Protein AF-A0A7W0QWC6-F1 (afdb_monomer_lite)

Secondary structure (DSSP, 8-state):
-EEEEEETTTEEEEEE---SSSSPPP----TT----SS--HHHHHHHT---GGG-----PPP-SSS-THHHHHHHTTTT-

pLDDT: mean 88.11, std 11.75, range [41.22, 96.19]

Foldseek 3Di:
DKFWDQDPPPGIDIDADDDPDPDGDDQADDPPDDDDPDDDRVRSVVRRDDDPVPDDDDDDDADPVRRCVVVVVVVVPVPD

Sequence (80 aa):
RPFHVDVPSFGDWGFVLAGRAAGPPSLELADDAPDLGFLTPEVLGASAVFAPDRIPGEVEASTLLDPVILEYQRREWIGY

Structure (mmCIF, N/CA/C/O backbone):
data_AF-A0A7W0QWC6-F1
#
_entry.id   AF-A0A7W0QWC6-F1
#
loop_
_atom_site.group_PDB
_atom_site.id
_atom_site.type_symbol
_atom_site.label_atom_id
_atom_site.label_alt_id
_atom_site.label_comp_id
_atom_site.label_asym_id
_atom_site.label_entity_id
_atom_site.label_seq_id
_atom_site.pdbx_PDB_ins_code
_atom_site.Cartn_x
_atom_site.Cartn_y
_atom_site.Cartn_z
_atom_site.occupancy
_atom_site.B_iso_or_equiv
_atom_site.auth_seq_id
_atom_site.auth_comp_id
_atom_site.auth_asym_id
_atom_site.auth_atom_id
_atom_site.pdbx_PDB_model_num
ATOM 1 N N . ARG A 1 1 ? -4.307 5.911 2.041 1.00 90.00 1 ARG A N 1
ATOM 2 C CA . ARG A 1 1 ? -4.614 5.941 0.599 1.00 90.00 1 ARG A CA 1
ATOM 3 C C . ARG A 1 1 ? -4.302 4.567 0.015 1.00 90.00 1 ARG A C 1
ATOM 5 O O . ARG A 1 1 ? -3.145 4.169 0.110 1.00 90.00 1 ARG A O 1
ATOM 12 N N . PRO A 1 2 ? -5.309 3.819 -0.464 1.00 92.50 2 PRO A N 1
ATOM 13 C CA . PRO A 1 2 ? -5.100 2.511 -1.078 1.00 92.50 2 PRO A CA 1
ATOM 14 C C . PRO A 1 2 ? -4.536 2.649 -2.498 1.00 92.50 2 PRO A C 1
ATOM 16 O O . PRO A 1 2 ? -4.806 3.647 -3.170 1.00 92.50 2 PRO A O 1
ATOM 19 N N . PHE A 1 3 ? -3.767 1.656 -2.930 1.00 95.06 3 PHE A N 1
ATOM 20 C CA . PHE A 1 3 ? -3.312 1.470 -4.308 1.00 95.06 3 PHE A CA 1
ATOM 21 C C . PHE A 1 3 ? -3.019 -0.013 -4.562 1.00 95.06 3 PHE A C 1
ATOM 23 O O . PHE A 1 3 ? -2.880 -0.774 -3.605 1.00 95.06 3 PHE A O 1
ATOM 30 N N . HIS A 1 4 ? -2.955 -0.440 -5.817 1.00 95.50 4 HIS A N 1
ATOM 31 C CA . HIS A 1 4 ? -2.718 -1.831 -6.184 1.00 95.50 4 HIS A CA 1
ATOM 32 C C . HIS A 1 4 ? -1.793 -1.953 -7.398 1.00 95.50 4 HIS A C 1
ATOM 34 O O . HIS A 1 4 ? -1.786 -1.084 -8.269 1.00 95.50 4 HIS A O 1
ATOM 40 N N . VAL A 1 5 ? -0.971 -2.999 -7.438 1.00 96.06 5 VAL A N 1
ATOM 41 C CA . VAL A 1 5 ? -0.022 -3.240 -8.533 1.00 96.06 5 VAL A CA 1
ATOM 42 C C . VAL A 1 5 ? 0.059 -4.721 -8.874 1.00 96.06 5 VAL A C 1
ATOM 44 O O . VAL A 1 5 ? -0.087 -5.578 -8.003 1.00 96.06 5 VAL A O 1
ATOM 47 N N . ASP A 1 6 ? 0.375 -5.013 -10.132 1.00 94.56 6 ASP A N 1
ATOM 48 C CA . ASP A 1 6 ? 0.672 -6.369 -10.578 1.00 94.56 6 ASP A CA 1
ATOM 49 C C . ASP A 1 6 ? 2.083 -6.789 -10.148 1.00 94.56 6 ASP A C 1
ATOM 51 O O . ASP A 1 6 ? 3.092 -6.241 -10.599 1.00 94.56 6 ASP A O 1
ATOM 55 N N . VAL A 1 7 ? 2.159 -7.802 -9.287 1.00 94.06 7 VAL A N 1
ATOM 56 C CA . VAL A 1 7 ? 3.407 -8.403 -8.817 1.00 94.06 7 VAL A CA 1
ATOM 57 C C . VAL A 1 7 ? 3.671 -9.694 -9.606 1.00 94.06 7 VAL A C 1
ATOM 59 O O . VAL A 1 7 ? 2.844 -10.614 -9.582 1.00 94.06 7 VAL A O 1
ATOM 62 N N . PRO A 1 8 ? 4.824 -9.828 -10.294 1.00 93.00 8 PRO A N 1
ATOM 63 C CA . PRO A 1 8 ? 5.138 -11.020 -11.079 1.00 93.00 8 PRO A CA 1
ATOM 64 C C . PRO A 1 8 ? 4.996 -12.317 -10.275 1.00 93.00 8 PRO A C 1
ATOM 66 O O . PRO A 1 8 ? 5.537 -12.435 -9.181 1.00 93.00 8 PRO A O 1
ATOM 69 N N . SER A 1 9 ? 4.316 -13.314 -10.847 1.00 93.06 9 SER A N 1
ATOM 70 C CA . SER A 1 9 ? 3.979 -14.614 -10.223 1.00 93.06 9 SER A CA 1
ATOM 71 C C . SER A 1 9 ? 2.929 -14.583 -9.105 1.00 93.06 9 SER A C 1
ATOM 73 O O . SER A 1 9 ? 2.484 -15.649 -8.689 1.00 93.06 9 SER A O 1
ATOM 75 N N . PHE A 1 10 ? 2.504 -13.403 -8.648 1.00 93.69 10 PHE A N 1
ATOM 76 C CA . PHE A 1 10 ? 1.522 -13.249 -7.569 1.00 93.69 10 PHE A CA 1
ATOM 77 C C . PHE A 1 10 ? 0.227 -12.548 -8.007 1.00 93.69 10 PHE A C 1
ATOM 79 O O . PHE A 1 10 ? -0.788 -12.698 -7.331 1.00 93.69 10 PHE A O 1
ATOM 86 N N . GLY A 1 11 ? 0.244 -11.840 -9.140 1.00 93.88 11 GLY A N 1
ATOM 87 C CA . GLY A 1 11 ? -0.914 -11.123 -9.673 1.00 93.88 11 GLY A CA 1
ATOM 88 C C . GLY A 1 11 ? -1.134 -9.777 -8.986 1.00 93.88 11 GLY A C 1
ATOM 89 O O . GLY A 1 11 ? -0.182 -9.148 -8.530 1.00 93.88 11 GLY A O 1
ATOM 90 N N . ASP A 1 12 ? -2.389 -9.346 -8.919 1.00 92.88 12 ASP A N 1
ATOM 91 C CA . ASP A 1 12 ? -2.777 -8.041 -8.388 1.00 92.88 12 ASP A CA 1
ATOM 92 C C . ASP A 1 12 ? -2.710 -7.995 -6.854 1.00 92.88 12 ASP A C 1
ATOM 94 O O . ASP A 1 12 ? -3.331 -8.810 -6.168 1.00 92.88 12 ASP A O 1
ATOM 98 N N . TRP A 1 1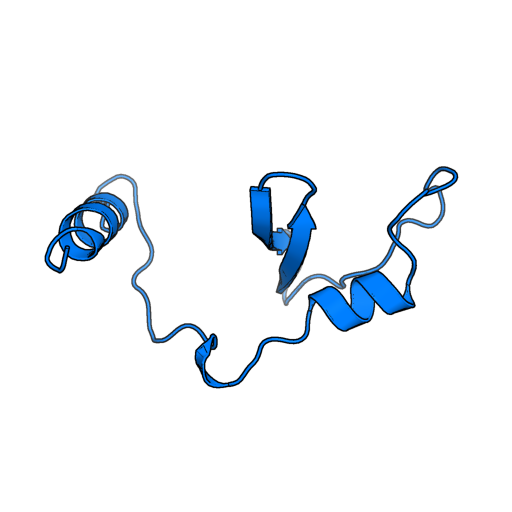3 ? -1.946 -7.047 -6.315 1.00 94.69 13 TRP A N 1
ATOM 99 C CA . TRP A 1 13 ? -1.722 -6.882 -4.879 1.00 94.69 13 TRP A CA 1
ATOM 100 C C . TRP A 1 13 ? -2.076 -5.480 -4.407 1.00 94.69 13 TRP A C 1
ATOM 102 O O . TRP A 1 13 ? -1.616 -4.491 -4.973 1.00 94.69 13 TRP A O 1
ATOM 112 N N . GLY A 1 14 ? -2.840 -5.406 -3.316 1.00 93.50 14 GLY A N 1
ATOM 113 C CA . GLY A 1 14 ? -3.238 -4.157 -2.673 1.00 93.50 14 GLY A CA 1
ATOM 114 C C . GLY A 1 14 ? -2.283 -3.710 -1.563 1.00 93.50 14 GLY A C 1
ATOM 115 O O . GLY A 1 14 ? -1.832 -4.505 -0.741 1.00 93.50 14 GLY A O 1
ATOM 116 N N . PHE A 1 15 ? -2.043 -2.404 -1.500 1.00 94.44 15 PHE A N 1
ATOM 117 C CA . PHE A 1 15 ? -1.231 -1.720 -0.498 1.00 94.44 15 PHE A CA 1
ATOM 118 C C . PHE A 1 15 ? -1.968 -0.484 0.033 1.00 94.44 15 PHE A C 1
ATOM 120 O O . PHE A 1 15 ? -2.863 0.066 -0.613 1.00 94.44 15 PHE A O 1
ATOM 127 N N . VAL A 1 16 ? -1.579 -0.006 1.220 1.00 93.44 16 VAL A N 1
ATOM 128 C CA . VAL A 1 16 ? -2.136 1.215 1.820 1.00 93.44 16 VAL A CA 1
ATOM 129 C C . VAL A 1 16 ? -1.014 2.122 2.306 1.00 93.44 16 VAL A C 1
ATOM 131 O O . VAL A 1 16 ? -0.223 1.743 3.164 1.00 93.44 16 VAL A O 1
ATOM 134 N N . LEU A 1 17 ? -0.990 3.360 1.809 1.00 94.31 17 LEU A N 1
ATOM 135 C CA . LEU A 1 17 ? -0.146 4.425 2.343 1.00 94.31 17 LEU A CA 1
ATOM 136 C C . LEU A 1 17 ? -0.863 5.137 3.497 1.00 94.31 17 LEU A C 1
ATOM 138 O O . LEU A 1 17 ? -1.970 5.655 3.314 1.00 94.31 17 LEU A O 1
ATOM 142 N N . ALA A 1 18 ? -0.240 5.198 4.671 1.00 93.25 18 ALA A N 1
ATOM 143 C CA . ALA A 1 18 ? -0.769 5.871 5.856 1.00 93.25 18 ALA A CA 1
ATOM 144 C C . ALA A 1 18 ? 0.260 6.855 6.430 1.00 93.25 18 ALA A C 1
ATOM 146 O O . ALA A 1 18 ? 1.464 6.641 6.325 1.00 93.25 18 ALA A O 1
ATOM 147 N N . GLY A 1 19 ? -0.219 7.938 7.042 1.00 92.4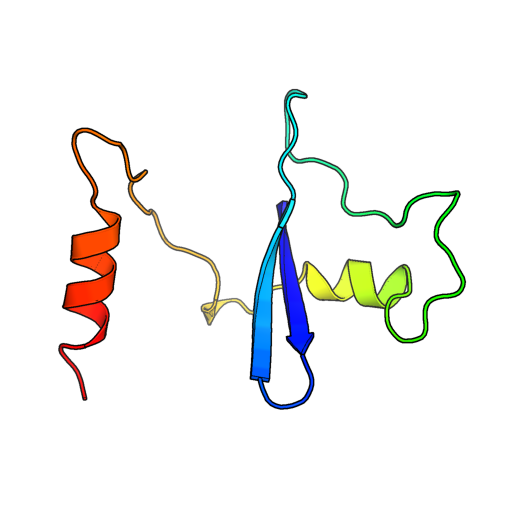4 19 GLY A N 1
ATOM 148 C CA . GLY A 1 19 ? 0.619 8.974 7.640 1.00 92.44 19 GLY A CA 1
ATOM 149 C C . GLY A 1 19 ? -0.013 9.540 8.908 1.00 92.44 19 GLY A C 1
ATOM 150 O O . GLY A 1 19 ? -1.188 9.315 9.179 1.00 92.44 19 GLY A O 1
ATOM 151 N N . ARG A 1 20 ? 0.781 10.271 9.701 1.00 92.44 20 ARG A N 1
ATOM 152 C CA . ARG A 1 20 ? 0.320 10.908 10.953 1.00 92.44 20 ARG A CA 1
ATOM 153 C C . ARG A 1 20 ? -0.357 12.264 10.731 1.00 92.44 20 ARG A C 1
ATOM 155 O O . ARG A 1 20 ? -0.967 12.788 11.657 1.00 92.44 20 ARG A O 1
ATOM 162 N N . ALA A 1 21 ? -0.191 12.849 9.545 1.00 90.69 21 ALA A N 1
ATOM 163 C CA . ALA A 1 21 ? -0.816 14.113 9.183 1.00 90.69 21 ALA A CA 1
ATOM 164 C C . ALA A 1 21 ? -2.340 13.961 9.071 1.00 90.69 21 ALA A C 1
ATOM 166 O O . ALA A 1 21 ? -2.850 12.872 8.810 1.00 90.69 21 ALA A O 1
ATOM 167 N N . ALA A 1 22 ? -3.063 15.064 9.259 1.00 85.88 22 ALA A N 1
ATOM 168 C CA . ALA A 1 22 ? -4.499 15.084 9.032 1.00 85.88 22 ALA A CA 1
ATOM 169 C C . ALA A 1 22 ? -4.790 14.935 7.528 1.00 85.88 22 ALA A C 1
ATOM 171 O O . ALA A 1 22 ? -4.339 15.750 6.727 1.00 85.88 22 ALA A O 1
ATOM 172 N N . GLY A 1 23 ? -5.560 13.907 7.166 1.00 87.81 23 GLY A N 1
ATOM 173 C CA . GLY A 1 23 ? -5.975 13.629 5.789 1.00 87.81 23 GLY A CA 1
ATOM 174 C C . GLY A 1 23 ? -5.229 12.463 5.126 1.00 87.81 23 GLY A C 1
ATOM 175 O O . GLY A 1 23 ? -4.272 11.919 5.683 1.00 87.81 23 GLY A O 1
ATOM 176 N N . PRO A 1 24 ? -5.689 12.023 3.941 1.00 85.06 24 PRO A N 1
ATOM 177 C CA . PRO A 1 24 ? -5.016 10.971 3.197 1.00 85.06 24 PRO A CA 1
ATOM 178 C C . PRO A 1 24 ? -3.642 11.465 2.714 1.00 85.06 24 PRO A C 1
ATOM 180 O O . PRO A 1 24 ? -3.558 12.558 2.154 1.00 85.06 24 PRO A O 1
ATOM 183 N N . PRO A 1 25 ? -2.569 10.674 2.885 1.00 91.31 25 PRO A N 1
ATOM 184 C CA . PRO A 1 25 ? -1.256 11.043 2.366 1.00 91.31 25 PRO A CA 1
ATOM 185 C C . PRO A 1 25 ? -1.278 11.119 0.834 1.00 91.31 25 PRO A C 1
ATOM 187 O O . PRO A 1 25 ? -2.006 10.356 0.181 1.00 91.31 25 PRO A O 1
ATOM 190 N N . SER A 1 26 ? -0.461 12.016 0.267 1.00 91.69 26 SER A N 1
ATOM 191 C CA . SER A 1 26 ? -0.248 12.031 -1.182 1.00 91.69 26 SER A CA 1
ATOM 192 C C . SER A 1 26 ? 0.494 10.769 -1.611 1.00 91.69 26 SER A C 1
ATOM 194 O O . SER A 1 26 ? 1.348 10.267 -0.884 1.00 91.69 26 SER A O 1
ATOM 196 N N . LEU A 1 27 ? 0.121 10.238 -2.773 1.00 93.50 27 LEU A N 1
ATOM 197 C CA . LEU A 1 27 ? 0.743 9.054 -3.359 1.00 93.50 27 LEU A CA 1
ATOM 198 C C . LEU A 1 27 ? 1.608 9.543 -4.514 1.00 93.50 27 LEU A C 1
ATOM 200 O O . LEU A 1 27 ? 1.107 9.746 -5.618 1.00 93.50 27 LEU A O 1
ATOM 204 N N . GLU A 1 28 ? 2.873 9.786 -4.207 1.00 94.50 28 GLU A N 1
ATOM 205 C CA . GLU A 1 28 ? 3.874 10.358 -5.103 1.00 94.50 28 GLU A CA 1
ATOM 206 C C . GLU A 1 28 ? 5.192 9.598 -4.919 1.00 94.50 28 GLU A C 1
ATOM 208 O O . GLU A 1 28 ? 5.425 8.985 -3.871 1.00 94.50 28 GLU A O 1
ATOM 213 N N . LEU A 1 29 ? 6.038 9.607 -5.949 1.00 94.44 29 LEU A N 1
ATOM 214 C CA . LEU A 1 29 ? 7.398 9.090 -5.831 1.00 94.44 29 LEU A CA 1
ATOM 215 C C . LEU A 1 29 ? 8.245 10.081 -5.030 1.00 94.44 29 LEU A C 1
ATOM 217 O O . LEU A 1 29 ? 8.050 11.289 -5.136 1.00 94.44 29 LEU A O 1
ATOM 221 N N . ALA A 1 30 ? 9.177 9.564 -4.231 1.00 93.38 30 ALA A N 1
ATOM 222 C CA . ALA A 1 30 ? 10.126 10.404 -3.514 1.00 93.38 30 ALA A CA 1
ATOM 223 C C . ALA A 1 30 ? 11.086 11.093 -4.497 1.00 93.38 30 ALA A C 1
ATOM 225 O O . ALA A 1 30 ? 11.493 10.486 -5.490 1.00 93.38 30 ALA A O 1
ATOM 226 N N . ASP A 1 31 ? 11.477 12.332 -4.196 1.00 92.94 31 ASP A N 1
ATOM 227 C CA . ASP A 1 31 ? 12.397 13.112 -5.037 1.00 92.94 31 ASP A CA 1
ATOM 228 C C . ASP A 1 31 ? 13.774 12.443 -5.188 1.00 92.94 31 ASP A C 1
ATOM 230 O O . ASP A 1 31 ? 14.461 12.636 -6.188 1.00 92.94 31 ASP A O 1
ATOM 234 N N . ASP A 1 32 ? 14.179 11.650 -4.194 1.00 95.31 32 ASP A N 1
ATOM 235 C CA . ASP A 1 32 ? 15.430 10.893 -4.146 1.00 95.31 32 ASP A CA 1
ATOM 236 C C . ASP A 1 32 ? 15.253 9.410 -4.513 1.00 95.31 32 ASP A C 1
ATOM 238 O O . ASP A 1 32 ? 16.104 8.577 -4.185 1.00 95.31 32 ASP A O 1
ATOM 242 N N . ALA A 1 33 ? 14.155 9.059 -5.194 1.00 93.50 33 ALA A N 1
ATOM 243 C CA . ALA A 1 33 ? 13.939 7.698 -5.661 1.00 93.50 33 ALA A CA 1
ATOM 244 C C . ALA A 1 33 ? 15.101 7.242 -6.574 1.00 93.50 33 ALA A C 1
ATOM 246 O O . ALA A 1 33 ? 15.534 7.994 -7.451 1.00 93.50 33 ALA A O 1
ATOM 247 N N . PRO A 1 34 ? 15.611 6.008 -6.396 1.00 94.88 34 PRO A N 1
ATOM 248 C CA . PRO A 1 34 ? 16.618 5.449 -7.293 1.00 94.88 34 PRO A CA 1
ATOM 249 C C . PRO A 1 34 ? 16.018 5.186 -8.681 1.00 94.88 34 PRO A C 1
ATOM 251 O O . PRO A 1 34 ? 14.804 5.247 -8.854 1.00 94.88 34 PRO A O 1
ATOM 254 N N . ASP A 1 35 ? 16.846 4.806 -9.656 1.00 95.00 35 ASP A N 1
ATOM 255 C CA . ASP A 1 35 ? 16.350 4.392 -10.973 1.00 95.00 35 ASP A CA 1
ATOM 256 C C . ASP A 1 35 ? 15.399 3.187 -10.843 1.00 95.00 35 ASP A C 1
ATOM 258 O O . ASP A 1 35 ? 15.802 2.074 -10.484 1.00 95.00 35 ASP A O 1
ATOM 262 N N . LEU A 1 36 ? 14.112 3.416 -11.117 1.00 95.81 36 LEU A N 1
ATOM 263 C CA . LEU A 1 36 ? 13.053 2.417 -10.984 1.00 95.81 36 LEU A CA 1
ATOM 264 C C . LEU A 1 36 ? 12.828 1.686 -12.312 1.00 95.81 36 LEU A C 1
ATOM 266 O O . LEU A 1 36 ? 12.675 2.301 -13.362 1.00 95.81 36 LEU A O 1
ATOM 270 N N . GLY A 1 37 ? 12.742 0.355 -12.259 1.00 94.50 37 GLY A N 1
ATOM 271 C CA . GLY A 1 37 ? 12.466 -0.484 -13.436 1.00 94.50 37 GLY A CA 1
ATOM 272 C C . GLY A 1 37 ? 10.981 -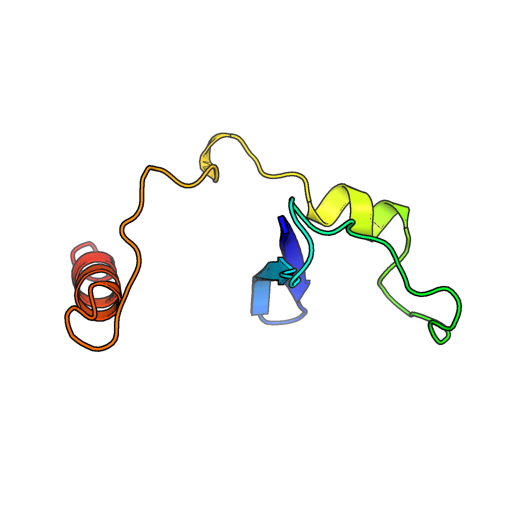0.746 -13.717 1.00 94.50 37 GLY A C 1
ATOM 273 O O . GLY A 1 37 ? 10.664 -1.434 -14.683 1.00 94.50 37 GLY A O 1
ATOM 274 N N . PHE A 1 38 ? 10.076 -0.260 -12.863 1.00 94.31 38 PHE A N 1
ATOM 275 C CA . PHE A 1 38 ? 8.637 -0.538 -12.955 1.00 94.31 38 PHE A CA 1
ATOM 276 C C . PHE A 1 38 ? 7.784 0.696 -12.652 1.00 94.31 38 PHE A C 1
ATOM 278 O O . PHE A 1 38 ? 6.969 1.102 -13.475 1.00 94.31 38 PHE A O 1
ATOM 285 N N . LEU A 1 39 ? 7.968 1.302 -11.477 1.00 95.19 39 LEU A N 1
ATOM 286 C CA . LEU A 1 39 ? 7.169 2.450 -11.058 1.00 95.19 39 LEU A CA 1
ATOM 287 C C . LEU A 1 39 ? 7.598 3.731 -11.785 1.00 95.19 39 LEU A C 1
ATOM 289 O O . LEU A 1 39 ? 8.756 4.131 -11.723 1.00 95.19 39 LEU A O 1
ATOM 293 N N . THR A 1 40 ? 6.623 4.401 -12.394 1.00 95.44 40 THR A N 1
ATOM 294 C CA . THR A 1 40 ? 6.692 5.795 -12.858 1.00 95.44 40 THR A CA 1
ATOM 295 C C . THR A 1 40 ? 5.569 6.599 -12.187 1.00 95.44 40 THR A C 1
ATOM 297 O O . THR A 1 40 ? 4.658 5.989 -11.613 1.00 95.44 40 THR A O 1
ATOM 300 N N . PRO A 1 41 ? 5.571 7.944 -12.246 1.00 95.38 41 PRO A N 1
ATOM 301 C CA . PRO A 1 41 ? 4.454 8.747 -11.742 1.00 95.38 41 P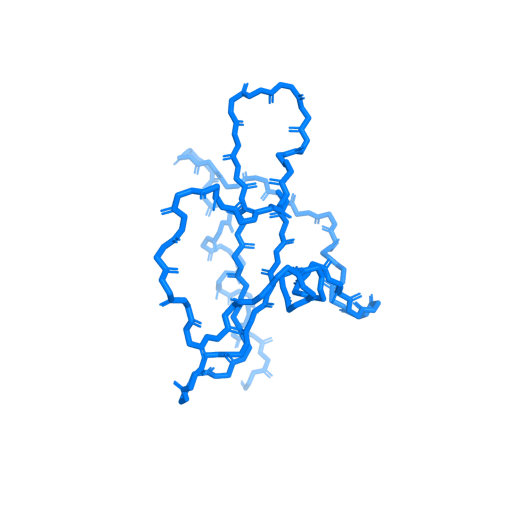RO A CA 1
ATOM 302 C C . PRO A 1 41 ? 3.098 8.355 -12.351 1.00 95.38 41 PRO A C 1
ATOM 304 O O . PRO A 1 41 ? 2.089 8.321 -11.651 1.00 95.38 41 PRO A O 1
ATOM 307 N N . GLU A 1 42 ? 3.070 8.000 -13.636 1.00 95.81 42 GLU A N 1
ATOM 308 C CA . GLU A 1 42 ? 1.862 7.576 -14.349 1.00 95.81 42 GLU A CA 1
ATOM 309 C C . GLU A 1 42 ? 1.377 6.208 -13.866 1.00 95.81 42 GLU A C 1
ATOM 311 O O . GLU A 1 42 ? 0.188 6.040 -13.593 1.00 95.81 42 GLU A O 1
ATOM 316 N N . VAL A 1 43 ? 2.294 5.245 -13.709 1.00 96.06 43 VAL A N 1
ATOM 317 C CA . VAL A 1 43 ? 1.972 3.917 -13.161 1.00 96.06 43 VAL A CA 1
ATOM 318 C C . VAL A 1 43 ? 1.464 4.048 -11.724 1.00 96.06 43 VAL A C 1
ATOM 320 O O . VAL A 1 43 ? 0.455 3.442 -11.368 1.00 96.06 43 VAL A O 1
ATOM 323 N N . LEU A 1 44 ? 2.107 4.886 -10.906 1.00 96.19 44 LEU A N 1
ATOM 324 C CA . LEU A 1 44 ? 1.678 5.151 -9.535 1.00 96.19 44 LEU A CA 1
ATOM 325 C C . LEU A 1 44 ? 0.293 5.814 -9.491 1.00 96.19 44 LEU A C 1
ATOM 327 O O . LEU A 1 44 ? -0.556 5.421 -8.693 1.00 96.19 44 LEU A O 1
ATOM 331 N N . GLY A 1 45 ? 0.029 6.776 -10.373 1.00 96.00 45 GLY A N 1
ATOM 332 C CA . GLY A 1 45 ? -1.292 7.385 -10.514 1.00 96.00 45 GLY A CA 1
ATOM 333 C C . GLY A 1 45 ? -2.369 6.358 -10.871 1.00 96.00 45 GLY A C 1
ATOM 334 O O . GLY A 1 45 ? -3.417 6.322 -10.225 1.00 96.00 45 GLY A O 1
ATOM 335 N N . ALA A 1 46 ? -2.089 5.487 -11.844 1.00 95.69 46 ALA A N 1
ATOM 336 C CA . ALA A 1 46 ? -2.999 4.425 -12.267 1.00 95.69 46 ALA A CA 1
ATOM 337 C C . ALA A 1 46 ? -3.250 3.385 -11.163 1.00 95.69 46 ALA A C 1
ATOM 339 O O . ALA A 1 46 ? -4.387 2.955 -10.990 1.00 95.69 46 ALA A O 1
ATOM 340 N N . SER A 1 47 ? -2.233 3.051 -10.359 1.00 96.19 47 SER A N 1
ATOM 341 C CA . SER A 1 47 ? -2.347 2.102 -9.238 1.00 96.19 47 SER A CA 1
ATOM 342 C C . SER A 1 47 ? -3.381 2.508 -8.181 1.00 96.19 47 SER A C 1
ATOM 344 O O . SER A 1 47 ? -3.853 1.676 -7.414 1.00 96.19 47 SER A O 1
ATOM 346 N N . ALA A 1 48 ? -3.752 3.790 -8.108 1.00 94.62 48 ALA A N 1
ATOM 347 C CA . ALA A 1 48 ? -4.762 4.279 -7.172 1.00 94.62 48 ALA A CA 1
ATOM 348 C C . ALA A 1 48 ? -6.202 4.194 -7.719 1.00 94.62 48 ALA A C 1
ATOM 350 O O . ALA A 1 48 ? -7.134 4.610 -7.025 1.00 94.62 48 ALA A O 1
ATOM 351 N N . VAL A 1 49 ? -6.396 3.713 -8.951 1.00 93.31 49 VAL A N 1
ATOM 352 C CA . VAL A 1 49 ? -7.701 3.649 -9.619 1.00 93.31 49 VAL A CA 1
ATOM 353 C C . VAL A 1 49 ? -8.299 2.256 -9.469 1.00 93.31 49 VAL A C 1
ATOM 355 O O . VAL A 1 49 ? -7.843 1.302 -10.084 1.00 93.31 49 VAL A O 1
ATOM 358 N N . PHE A 1 50 ? -9.379 2.153 -8.696 1.00 91.75 50 PHE A N 1
ATOM 359 C CA . PHE A 1 50 ? -10.094 0.897 -8.479 1.00 91.75 50 PHE A CA 1
ATOM 360 C C . PHE A 1 50 ? -11.330 0.801 -9.374 1.00 91.75 50 PHE A C 1
ATOM 362 O O . PHE A 1 50 ? -12.060 1.778 -9.559 1.00 91.75 50 PHE A O 1
ATOM 369 N N . ALA A 1 51 ? -11.585 -0.397 -9.902 1.00 88.69 51 ALA A N 1
ATOM 370 C CA . ALA A 1 51 ? -12.828 -0.693 -10.600 1.00 88.69 51 ALA A CA 1
ATOM 371 C C . ALA A 1 51 ? -14.036 -0.622 -9.633 1.00 88.69 51 ALA A C 1
ATOM 373 O O . ALA A 1 51 ? -13.871 -0.872 -8.434 1.00 88.69 51 ALA A O 1
ATOM 374 N N . PRO A 1 52 ? -15.250 -0.283 -10.11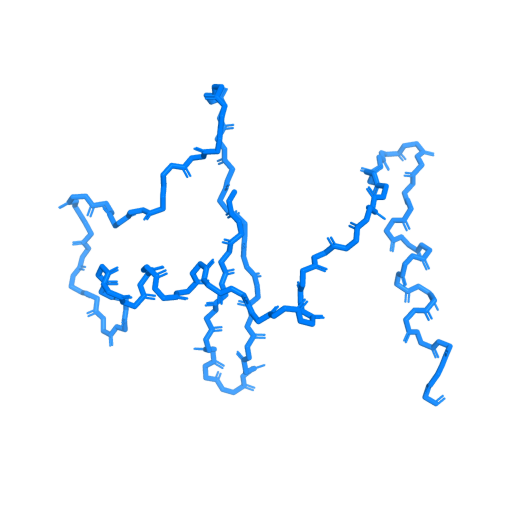3 1.00 87.94 52 PRO A N 1
ATOM 375 C CA . PRO A 1 52 ? -16.415 -0.062 -9.247 1.00 87.94 52 PRO A CA 1
ATOM 376 C C . PRO A 1 52 ? -16.807 -1.255 -8.364 1.00 87.94 52 PRO A C 1
ATOM 378 O O . PRO A 1 52 ? -17.330 -1.067 -7.271 1.00 87.94 52 PRO A O 1
ATOM 381 N N . ASP A 1 53 ? -16.544 -2.475 -8.822 1.00 87.25 53 ASP A N 1
ATOM 382 C CA . ASP A 1 53 ? -16.785 -3.734 -8.113 1.00 87.25 53 ASP A CA 1
ATOM 383 C C . ASP A 1 53 ? -15.786 -4.003 -6.974 1.00 87.25 53 ASP A C 1
ATOM 385 O O . ASP A 1 53 ? -16.013 -4.888 -6.154 1.00 87.25 53 ASP A O 1
ATOM 389 N N . ARG A 1 54 ? -14.698 -3.228 -6.893 1.00 81.62 54 ARG A N 1
ATOM 390 C CA . ARG A 1 54 ? -13.638 -3.362 -5.880 1.00 81.62 54 ARG A CA 1
ATOM 391 C C . ARG A 1 54 ? -13.658 -2.273 -4.814 1.00 81.62 54 ARG A C 1
ATOM 393 O O . ARG A 1 54 ? -12.733 -2.186 -4.008 1.00 81.62 54 ARG A O 1
ATOM 400 N N . ILE A 1 55 ? -14.678 -1.419 -4.812 1.00 72.19 55 ILE A N 1
ATOM 401 C CA . ILE A 1 55 ? -14.821 -0.380 -3.795 1.00 72.19 55 ILE A CA 1
ATOM 402 C C . ILE A 1 55 ? -15.171 -1.070 -2.467 1.00 72.19 55 ILE A C 1
ATOM 404 O O . ILE A 1 55 ? -16.198 -1.751 -2.405 1.00 72.19 55 ILE A O 1
ATOM 408 N N . PRO A 1 56 ? -14.346 -0.927 -1.409 1.00 66.94 56 PRO A N 1
ATOM 409 C CA . PRO A 1 56 ? -14.637 -1.550 -0.125 1.00 66.94 56 PRO A CA 1
ATOM 410 C C . PRO A 1 56 ? -15.978 -1.049 0.413 1.00 66.94 56 PRO A C 1
ATOM 412 O O . PRO A 1 56 ? -16.244 0.155 0.405 1.00 66.94 56 PRO A O 1
ATOM 415 N N . GLY A 1 57 ? -16.809 -1.974 0.891 1.00 74.38 57 GLY A N 1
ATOM 416 C CA . GLY A 1 57 ? -17.991 -1.630 1.678 1.00 74.38 57 GLY A CA 1
ATOM 417 C C . GLY A 1 57 ? -17.617 -1.075 3.056 1.00 74.38 57 GLY A C 1
ATOM 418 O O . GLY A 1 57 ? -16.441 -0.924 3.393 1.00 74.38 57 GLY A O 1
ATOM 419 N N . GLU A 1 58 ? -18.625 -0.799 3.881 1.00 79.25 58 GLU A N 1
ATOM 420 C CA . GLU A 1 58 ? -18.389 -0.503 5.295 1.00 79.25 58 GLU A CA 1
ATOM 421 C C . GLU A 1 58 ? -17.783 -1.737 5.981 1.00 79.25 58 GLU A C 1
ATOM 423 O O . GLU A 1 58 ? -18.384 -2.811 6.001 1.00 79.25 58 GLU A O 1
ATOM 428 N N . VAL A 1 59 ? -16.568 -1.582 6.509 1.00 83.31 59 VAL A N 1
ATOM 429 C CA . VAL A 1 59 ? -15.834 -2.625 7.236 1.00 83.31 59 VAL A CA 1
ATOM 430 C C . VAL A 1 59 ? -15.531 -2.158 8.651 1.00 83.31 59 VAL A C 1
ATOM 432 O O . VAL A 1 59 ? -15.264 -0.978 8.890 1.00 83.31 59 VAL A O 1
ATOM 435 N N . GLU A 1 60 ? -15.555 -3.092 9.596 1.00 89.00 60 GLU A N 1
ATOM 436 C CA . GLU A 1 60 ? -15.260 -2.808 10.996 1.00 89.00 60 GLU A CA 1
ATOM 437 C C . GLU A 1 60 ? -13.749 -2.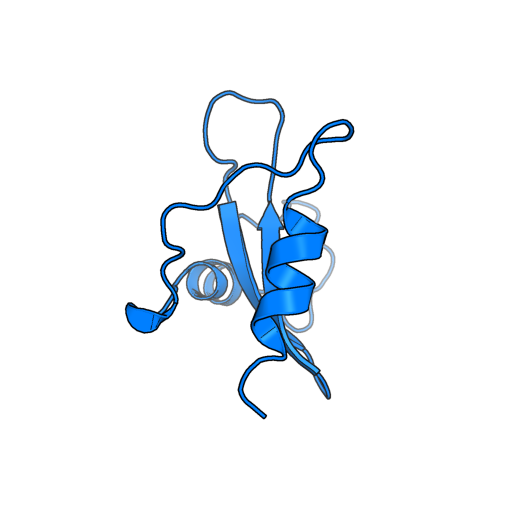829 11.252 1.00 89.00 60 GLU A C 1
ATOM 439 O O . GLU A 1 60 ? -12.997 -3.635 10.695 1.00 89.00 60 GLU A O 1
ATOM 444 N N . ALA A 1 61 ? -13.286 -1.922 12.113 1.00 90.62 61 ALA A N 1
ATOM 445 C CA . ALA A 1 61 ? -11.882 -1.852 12.481 1.00 90.62 61 ALA A CA 1
ATOM 446 C C . ALA A 1 61 ? -11.520 -2.997 13.436 1.00 90.62 61 ALA A C 1
ATOM 448 O O . ALA A 1 61 ? -12.021 -3.067 14.555 1.00 90.62 61 ALA A O 1
ATOM 449 N N . SER A 1 62 ? -10.584 -3.853 13.022 1.00 92.31 62 SER A N 1
ATOM 450 C CA . SER A 1 62 ? -10.033 -4.888 13.897 1.00 92.31 62 SER A CA 1
ATOM 451 C C . SER A 1 62 ? -9.206 -4.269 15.018 1.00 92.31 62 SER A C 1
ATOM 453 O O . SER A 1 62 ? -8.284 -3.491 14.771 1.00 92.31 62 SER A O 1
ATOM 455 N N . THR A 1 63 ? -9.495 -4.662 16.257 1.00 93.81 63 THR A N 1
ATOM 456 C CA . THR A 1 63 ? -8.759 -4.216 17.443 1.00 93.81 63 THR A CA 1
ATOM 457 C C . THR A 1 63 ? -8.121 -5.395 18.167 1.00 93.81 63 THR A C 1
ATOM 459 O O . THR A 1 63 ? -8.337 -6.555 17.823 1.00 93.81 63 THR A O 1
ATOM 462 N N . LEU A 1 64 ? -7.310 -5.103 19.186 1.00 93.00 64 LEU A N 1
ATOM 463 C CA . LEU A 1 64 ? -6.717 -6.145 20.023 1.00 93.00 64 LEU A CA 1
ATOM 464 C C . LEU A 1 64 ? -7.772 -6.903 20.848 1.00 93.00 64 LEU A C 1
ATOM 466 O O . LEU A 1 64 ? -7.634 -8.104 21.047 1.00 93.00 64 LEU A O 1
ATOM 470 N N . LEU A 1 65 ? -8.791 -6.197 21.352 1.00 94.62 65 LEU A N 1
ATOM 471 C CA . LEU A 1 65 ? -9.841 -6.779 22.198 1.00 94.62 65 LEU A CA 1
ATOM 472 C C . LEU A 1 65 ? -10.968 -7.413 21.379 1.00 94.62 65 LEU A C 1
ATOM 474 O O . LEU A 1 65 ? -11.629 -8.324 21.866 1.00 94.62 65 LEU A O 1
ATOM 478 N N . ASP A 1 66 ? -11.151 -6.942 20.150 1.00 91.94 66 ASP A N 1
ATOM 479 C CA . ASP A 1 66 ? -12.134 -7.446 19.201 1.00 91.94 66 ASP A CA 1
ATOM 480 C C . ASP A 1 66 ? -11.482 -7.636 17.817 1.00 91.94 66 ASP A C 1
ATOM 482 O O . ASP A 1 66 ? -11.458 -6.711 16.991 1.00 91.94 66 ASP A O 1
ATOM 486 N N . PRO A 1 67 ? -10.836 -8.795 17.580 1.00 89.62 67 PRO A N 1
ATOM 487 C CA . PRO A 1 67 ? -10.087 -9.058 16.359 1.00 89.62 67 PRO A CA 1
ATOM 488 C C . PRO A 1 67 ? -11.003 -9.549 15.225 1.00 89.62 67 PRO A C 1
ATOM 490 O O . PRO A 1 67 ? -10.867 -10.686 14.758 1.00 89.62 67 PRO A O 1
ATOM 493 N N . VAL A 1 68 ? -11.915 -8.691 14.747 1.00 90.19 68 VAL A N 1
ATOM 494 C CA . VAL A 1 68 ? -12.893 -9.025 13.685 1.00 90.19 68 VAL A CA 1
ATOM 495 C C . VAL A 1 68 ? -12.255 -9.546 12.390 1.00 90.19 68 VAL A C 1
ATOM 497 O O . VAL A 1 68 ? -12.888 -10.287 11.639 1.00 90.19 68 VAL A O 1
ATOM 500 N N . ILE A 1 69 ? -10.965 -9.265 12.154 1.00 87.19 69 ILE A N 1
ATOM 501 C CA . ILE A 1 69 ? -10.204 -9.821 11.023 1.00 87.19 69 ILE A CA 1
ATOM 502 C C . ILE A 1 69 ? -10.235 -11.356 10.981 1.00 87.19 69 ILE A C 1
ATOM 504 O O . ILE A 1 69 ? -10.277 -11.953 9.906 1.00 87.19 69 ILE A O 1
ATOM 508 N N . LEU A 1 70 ? -10.280 -12.012 12.145 1.00 87.62 70 LEU A N 1
ATOM 509 C CA . LEU A 1 70 ? -10.375 -13.468 12.234 1.00 87.62 70 LEU A CA 1
ATOM 510 C C . LEU A 1 70 ? -11.747 -13.979 11.783 1.00 87.62 70 LEU A C 1
ATOM 512 O O . LEU A 1 70 ? -11.868 -15.113 11.320 1.00 87.62 70 LEU A O 1
ATOM 516 N N . GLU A 1 71 ? -12.799 -13.177 11.937 1.00 85.06 71 GLU A N 1
ATOM 517 C CA . GLU A 1 71 ? -14.127 -13.514 11.432 1.00 85.06 71 GLU A CA 1
ATOM 518 C C . GLU A 1 71 ? -14.208 -13.356 9.921 1.00 85.06 71 GLU A C 1
ATOM 520 O O . GLU A 1 71 ? -14.705 -14.266 9.258 1.00 85.06 71 GLU A O 1
ATOM 525 N N . TYR A 1 72 ? -13.673 -12.258 9.379 1.00 81.38 72 TYR A N 1
ATOM 526 C CA . TYR A 1 72 ? -13.591 -12.055 7.934 1.00 81.38 72 TYR A CA 1
ATOM 527 C C . TYR A 1 72 ? -12.823 -13.197 7.262 1.00 81.38 72 TYR A C 1
ATOM 529 O O . TYR A 1 72 ? -13.373 -13.854 6.379 1.00 81.38 72 TYR A O 1
ATOM 537 N N . GLN A 1 73 ? -11.645 -13.559 7.783 1.00 81.50 73 GLN A N 1
ATOM 538 C CA . GLN A 1 73 ? -10.872 -14.688 7.257 1.00 81.50 73 GLN A CA 1
ATOM 539 C C . GLN A 1 73 ? -11.627 -16.024 7.348 1.00 81.50 73 GLN A C 1
ATOM 541 O O . GLN A 1 73 ? -11.414 -16.899 6.522 1.00 81.50 73 GLN A O 1
ATOM 546 N N . ARG A 1 74 ? -12.497 -16.241 8.343 1.00 79.88 74 ARG A N 1
ATOM 547 C CA . ARG A 1 74 ? -13.297 -17.479 8.430 1.00 79.88 74 ARG A CA 1
ATOM 548 C C . ARG A 1 74 ? -14.460 -17.502 7.441 1.00 79.88 74 ARG A C 1
ATOM 550 O O . ARG A 1 74 ? -14.789 -18.568 6.931 1.00 79.88 74 ARG A O 1
ATOM 557 N N . ARG A 1 75 ? -15.093 -16.354 7.190 1.00 72.75 75 ARG A N 1
ATOM 558 C CA . ARG A 1 75 ? -16.254 -16.240 6.291 1.00 72.75 75 ARG A CA 1
ATOM 559 C C . ARG A 1 75 ? -15.862 -16.311 4.816 1.00 72.75 75 ARG A C 1
ATOM 561 O O . ARG A 1 75 ? -16.651 -16.823 4.033 1.00 72.75 75 ARG A O 1
ATOM 568 N N . GLU A 1 76 ? -14.649 -15.895 4.452 1.00 60.59 76 GLU A N 1
ATOM 569 C CA . GLU A 1 76 ? -14.151 -15.970 3.067 1.00 60.59 76 GLU A CA 1
ATOM 570 C C . GLU A 1 76 ? -14.029 -17.403 2.515 1.00 60.59 76 GLU A C 1
ATOM 572 O O . GLU A 1 76 ? -14.042 -17.595 1.303 1.00 60.59 76 GLU A O 1
ATOM 577 N N . TRP A 1 77 ? -13.967 -18.420 3.382 1.00 54.06 77 TRP A N 1
ATOM 578 C CA . TRP A 1 77 ? -13.860 -19.830 2.979 1.00 54.06 77 TRP A CA 1
ATOM 579 C C . TRP A 1 77 ? -15.214 -20.552 2.945 1.00 54.06 77 TRP A C 1
ATOM 581 O O . TRP A 1 77 ? -15.278 -21.718 2.562 1.00 54.06 77 TRP A O 1
ATOM 591 N N . ILE A 1 78 ? -16.311 -19.887 3.327 1.00 44.66 78 ILE A N 1
ATOM 592 C CA . ILE A 1 78 ? -17.665 -20.449 3.238 1.00 44.66 78 ILE A CA 1
ATOM 593 C C . ILE A 1 78 ? -18.189 -20.171 1.825 1.00 44.66 78 ILE A C 1
ATOM 595 O O . ILE A 1 78 ? -18.996 -19.271 1.609 1.00 44.66 78 ILE A O 1
ATOM 599 N N . GLY A 1 79 ? -17.673 -20.903 0.840 1.00 47.00 79 GLY A N 1
ATOM 600 C CA . GLY A 1 79 ? -18.065 -20.704 -0.559 1.00 47.00 79 GLY A CA 1
ATOM 601 C C . GLY A 1 79 ? -17.181 -21.349 -1.626 1.00 47.00 79 GLY A C 1
ATOM 602 O O . GLY A 1 79 ? -17.450 -21.126 -2.805 1.00 47.00 79 GLY A O 1
ATOM 603 N N . TYR A 1 80 ? -16.174 -22.136 -1.239 1.00 41.22 80 TYR A N 1
ATOM 604 C CA . TYR A 1 80 ? -15.507 -23.097 -2.123 1.00 41.22 80 TYR A CA 1
ATOM 605 C C . TYR A 1 80 ? -15.989 -24.518 -1.831 1.00 41.22 80 TYR A C 1
ATOM 607 O O . TYR A 1 80 ? -16.203 -24.830 -0.636 1.00 41.22 80 TYR A O 1
#

Radius of gyration: 16.13 Å; chains: 1; bounding box: 35×38×36 Å